Protein AF-A0A2A8BNN2-F1 (afdb_monomer_lite)

pLDDT: mean 70.33, std 9.77, range [46.06, 87.0]

Structure (mmCIF, N/CA/C/O backbone):
data_AF-A0A2A8BNN2-F1
#
_entry.id   AF-A0A2A8BNN2-F1
#
loop_
_atom_site.group_PDB
_atom_site.id
_atom_site.type_symbol
_atom_site.label_atom_id
_atom_site.label_alt_id
_atom_site.label_comp_id
_atom_site.label_asym_id
_atom_site.label_entity_id
_atom_site.label_seq_id
_atom_site.pdbx_PDB_ins_code
_atom_site.Cartn_x
_atom_site.Cartn_y
_atom_site.Cartn_z
_atom_site.occupancy
_atom_site.B_iso_or_equiv
_atom_site.auth_seq_id
_atom_site.auth_comp_id
_atom_site.auth_asym_id
_atom_site.auth_atom_id
_atom_site.pdbx_PDB_model_num
ATOM 1 N N . MET A 1 1 ? -7.886 -5.290 7.620 1.00 64.25 1 MET A N 1
ATOM 2 C CA . MET A 1 1 ? -7.791 -6.060 6.364 1.00 64.25 1 MET A CA 1
ATOM 3 C C . MET A 1 1 ? -6.965 -7.298 6.633 1.00 64.25 1 MET A C 1
ATOM 5 O O . MET A 1 1 ? -5.982 -7.238 7.355 1.00 64.25 1 MET A O 1
ATOM 9 N N . THR A 1 2 ? -7.358 -8.439 6.088 1.00 64.19 2 THR A N 1
ATOM 10 C CA . THR A 1 2 ? -6.576 -9.676 6.163 1.00 64.19 2 THR A CA 1
ATOM 11 C C . THR A 1 2 ? -5.659 -9.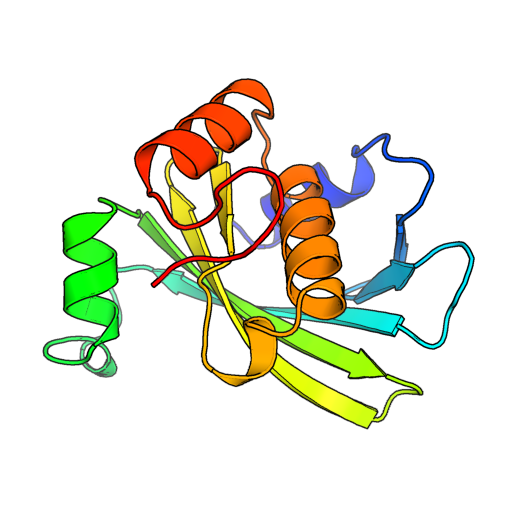804 4.951 1.00 64.19 2 THR A C 1
ATOM 13 O O . THR A 1 2 ? -5.948 -9.278 3.876 1.00 64.19 2 THR A O 1
ATOM 16 N N . GLU A 1 3 ? -4.579 -10.573 5.086 1.00 60.47 3 GLU A N 1
ATOM 17 C CA . GLU A 1 3 ? -3.705 -10.914 3.957 1.00 60.47 3 GLU A CA 1
ATOM 18 C C . GLU A 1 3 ? -4.500 -11.538 2.789 1.00 60.47 3 GLU A C 1
ATOM 20 O O . GLU A 1 3 ? -4.247 -11.250 1.621 1.00 60.47 3 GLU A O 1
ATOM 25 N N . GLY A 1 4 ? -5.519 -12.349 3.095 1.00 62.03 4 GLY A N 1
ATOM 26 C CA . GLY A 1 4 ? -6.405 -12.947 2.095 1.00 62.03 4 GLY A CA 1
ATOM 27 C C . GLY A 1 4 ? -7.283 -11.929 1.361 1.00 62.03 4 GLY A C 1
ATOM 28 O O . GLY A 1 4 ? -7.461 -12.042 0.148 1.00 62.03 4 GLY A O 1
ATOM 29 N N . GLU A 1 5 ? -7.808 -10.923 2.064 1.00 59.09 5 GLU A N 1
ATOM 30 C CA . GLU A 1 5 ? -8.575 -9.821 1.461 1.00 59.09 5 GLU A CA 1
ATOM 31 C C . GLU A 1 5 ? -7.691 -8.950 0.573 1.00 59.09 5 GLU A C 1
ATOM 33 O O . GLU A 1 5 ? -8.064 -8.676 -0.567 1.00 59.09 5 GLU A O 1
ATOM 38 N N . LEU A 1 6 ? -6.490 -8.616 1.048 1.00 60.75 6 LEU A N 1
ATOM 39 C CA . LEU A 1 6 ? -5.480 -7.891 0.287 1.00 60.75 6 LEU A CA 1
ATOM 40 C C . LEU A 1 6 ? -5.159 -8.627 -1.024 1.00 60.75 6 LEU A C 1
ATOM 42 O O . LEU A 1 6 ? -5.309 -8.072 -2.111 1.00 60.75 6 LEU A O 1
ATOM 46 N N . ARG A 1 7 ? -4.854 -9.929 -0.942 1.00 57.69 7 ARG A N 1
ATOM 47 C CA . ARG A 1 7 ? -4.616 -10.795 -2.112 1.00 57.69 7 ARG A CA 1
ATOM 48 C C . ARG A 1 7 ? -5.828 -10.899 -3.051 1.00 57.69 7 ARG A C 1
ATOM 50 O O . ARG A 1 7 ? -5.644 -11.120 -4.249 1.00 57.69 7 ARG A O 1
ATOM 57 N N . LYS A 1 8 ? -7.059 -10.760 -2.548 1.00 59.38 8 LYS A N 1
ATOM 58 C CA . LYS A 1 8 ? -8.292 -10.809 -3.354 1.00 59.38 8 LYS A CA 1
ATOM 59 C C . LYS A 1 8 ? -8.569 -9.491 -4.083 1.00 59.38 8 LYS A C 1
ATOM 61 O O . LYS A 1 8 ? -8.947 -9.543 -5.250 1.00 59.38 8 LYS A O 1
ATOM 66 N N . ILE A 1 9 ? -8.367 -8.345 -3.427 1.00 56.12 9 ILE A N 1
ATOM 67 C CA . ILE A 1 9 ? -8.474 -7.010 -4.047 1.00 56.12 9 ILE A CA 1
ATOM 68 C C . ILE A 1 9 ? -7.493 -6.917 -5.218 1.00 56.12 9 ILE A C 1
ATOM 70 O O . ILE A 1 9 ? -7.875 -6.609 -6.342 1.00 56.12 9 ILE A O 1
ATOM 74 N N . ILE A 1 10 ? -6.262 -7.349 -4.964 1.00 51.69 10 ILE A N 1
ATOM 75 C CA . ILE A 1 10 ? -5.178 -7.443 -5.934 1.00 51.69 10 ILE A CA 1
ATOM 76 C C . ILE A 1 10 ? -5.564 -8.258 -7.183 1.00 51.69 10 ILE A C 1
ATOM 78 O O . ILE A 1 10 ? -5.383 -7.787 -8.302 1.00 51.69 10 ILE A O 1
ATOM 82 N N . LYS A 1 11 ? -6.132 -9.464 -7.021 1.00 53.75 11 LYS A N 1
ATOM 83 C CA . LYS A 1 11 ? -6.541 -10.330 -8.149 1.00 53.75 11 LYS A CA 1
ATOM 84 C C . LYS A 1 11 ? -7.673 -9.756 -9.005 1.00 53.75 11 LYS A C 1
ATOM 86 O O . LYS A 1 11 ? -7.820 -10.173 -10.149 1.00 53.75 11 LYS A O 1
ATOM 91 N N . ASN A 1 12 ? -8.482 -8.866 -8.439 1.00 52.16 12 ASN A N 1
ATOM 92 C CA . ASN A 1 12 ? -9.659 -8.297 -9.090 1.00 52.16 12 ASN A CA 1
ATOM 93 C C . ASN A 1 12 ? -9.420 -6.882 -9.630 1.00 52.16 12 ASN A C 1
ATOM 95 O O . ASN A 1 12 ? -10.335 -6.305 -10.217 1.00 52.16 12 ASN A O 1
ATOM 99 N N . SER A 1 13 ? -8.230 -6.314 -9.421 1.00 51.72 13 SER A N 1
ATOM 100 C CA . SER A 1 13 ? -7.908 -4.994 -9.945 1.00 51.72 13 SER A CA 1
ATOM 101 C C . SER A 1 13 ? -7.753 -5.025 -11.463 1.00 51.72 13 SER A C 1
ATOM 103 O O . SER A 1 13 ? -7.100 -5.903 -12.026 1.00 51.72 13 SER A O 1
ATOM 105 N N . THR A 1 14 ? -8.378 -4.051 -12.118 1.00 46.06 14 THR A N 1
ATOM 106 C CA . THR A 1 14 ? -8.462 -3.909 -13.575 1.00 46.06 14 THR A CA 1
ATOM 107 C C . THR A 1 14 ? -7.475 -2.883 -14.136 1.00 46.06 14 THR A C 1
ATOM 109 O O . THR A 1 14 ? -7.639 -2.465 -15.279 1.00 46.06 14 THR A O 1
ATOM 112 N N . GLU A 1 15 ? -6.493 -2.406 -13.363 1.00 56.41 15 GLU A N 1
ATOM 113 C CA . GLU A 1 15 ? -5.505 -1.467 -13.907 1.00 56.41 15 GLU A CA 1
ATOM 114 C C . GLU A 1 15 ? -4.493 -2.187 -14.809 1.00 56.41 15 GLU A C 1
ATOM 116 O O . GLU A 1 15 ? -3.747 -3.064 -14.378 1.00 56.41 15 GLU A O 1
ATOM 121 N N . ASP A 1 16 ? -4.451 -1.776 -16.080 1.00 58.91 16 ASP A N 1
ATOM 122 C CA . ASP A 1 16 ? -3.733 -2.459 -17.162 1.00 58.91 16 ASP A CA 1
ATOM 123 C C . ASP A 1 16 ? -2.210 -2.553 -16.985 1.00 58.91 16 ASP A C 1
ATOM 125 O O . ASP A 1 16 ? -1.573 -3.306 -17.722 1.00 58.91 16 ASP A O 1
ATOM 129 N N . SER A 1 17 ? -1.623 -1.800 -16.050 1.00 65.62 17 SER A N 1
ATOM 130 C CA . SER A 1 17 ? -0.175 -1.577 -15.953 1.00 65.62 17 SER A CA 1
ATOM 131 C C . SER A 1 17 ? 0.543 -2.410 -14.887 1.00 65.62 17 SER A C 1
ATOM 133 O O . SER A 1 17 ? 1.770 -2.442 -14.904 1.00 65.62 17 SER A O 1
ATOM 135 N N . TRP A 1 18 ? -0.165 -3.107 -13.992 1.00 68.69 18 TRP A N 1
ATOM 136 C CA . TRP A 1 18 ? 0.448 -3.893 -12.910 1.00 68.69 18 TRP A CA 1
ATOM 137 C C . TRP A 1 18 ? -0.075 -5.334 -12.907 1.00 68.69 18 TRP A C 1
ATOM 139 O O . TRP A 1 18 ? -1.273 -5.581 -13.011 1.00 68.69 18 TRP A O 1
ATOM 149 N N . ILE A 1 19 ? 0.834 -6.303 -12.804 1.00 69.12 19 ILE A N 1
ATOM 150 C CA . ILE A 1 19 ? 0.540 -7.738 -12.770 1.00 69.12 19 ILE A CA 1
ATOM 151 C C . ILE A 1 19 ? 0.889 -8.288 -11.396 1.00 69.12 19 ILE A C 1
ATOM 153 O O . ILE A 1 19 ? 1.918 -7.972 -10.807 1.00 69.12 19 ILE A O 1
ATOM 157 N N . VAL A 1 20 ? 0.048 -9.187 -10.913 1.00 66.56 20 VAL A N 1
ATOM 158 C CA . VAL A 1 20 ? 0.215 -9.843 -9.623 1.00 66.56 20 VAL A CA 1
ATOM 159 C C . VAL A 1 20 ? 0.884 -11.191 -9.829 1.00 66.56 20 VAL A C 1
ATOM 161 O O . VAL A 1 20 ? 0.366 -12.043 -10.552 1.00 66.56 20 VAL A O 1
ATOM 164 N N . GLN A 1 21 ? 2.008 -11.409 -9.156 1.00 69.69 21 GLN A N 1
ATOM 165 C CA . GLN A 1 21 ? 2.756 -12.660 -9.177 1.00 69.69 21 GLN A CA 1
ATOM 166 C C . GLN A 1 21 ? 3.007 -13.129 -7.740 1.00 69.69 21 GLN A C 1
ATOM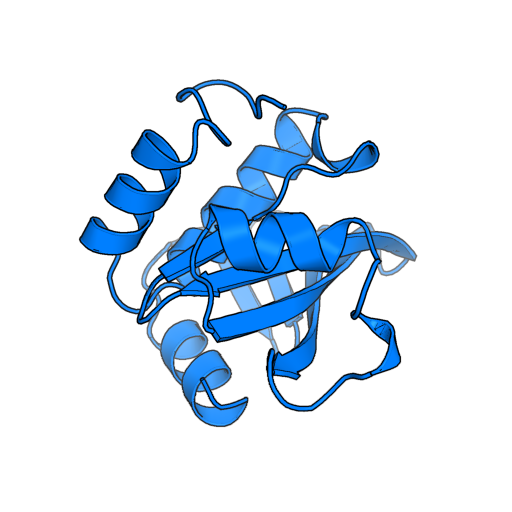 168 O O . GLN A 1 21 ? 3.906 -12.639 -7.067 1.00 69.69 21 GLN A O 1
ATOM 173 N N . ASN A 1 22 ? 2.221 -14.103 -7.270 1.00 68.25 22 ASN A N 1
ATOM 174 C CA . ASN A 1 22 ? 2.283 -14.646 -5.904 1.00 68.25 22 ASN A CA 1
ATOM 175 C C . ASN A 1 22 ? 2.072 -13.576 -4.809 1.00 68.25 22 ASN A C 1
ATOM 177 O O . ASN A 1 22 ? 0.937 -13.195 -4.523 1.00 68.25 22 ASN A O 1
ATOM 181 N N . ASP A 1 23 ? 3.151 -13.143 -4.163 1.00 66.31 23 ASP A N 1
ATOM 182 C CA . ASP A 1 23 ? 3.261 -12.112 -3.125 1.00 66.31 23 ASP A CA 1
ATOM 183 C C . ASP A 1 23 ? 3.822 -10.777 -3.650 1.00 66.31 23 ASP A C 1
ATOM 185 O O . ASP A 1 23 ? 3.979 -9.831 -2.876 1.00 66.31 23 ASP A O 1
ATOM 189 N N . ARG A 1 24 ? 4.084 -10.690 -4.961 1.00 71.38 24 ARG A N 1
ATOM 190 C CA . ARG A 1 24 ? 4.658 -9.522 -5.634 1.00 71.38 24 ARG A CA 1
ATOM 191 C C . ARG A 1 24 ? 3.652 -8.862 -6.574 1.00 71.38 24 ARG A C 1
ATOM 193 O O . ARG A 1 24 ? 2.879 -9.531 -7.261 1.00 71.38 24 ARG A O 1
ATOM 200 N N . ILE A 1 25 ? 3.707 -7.540 -6.645 1.00 76.19 25 ILE A N 1
ATOM 201 C CA . ILE A 1 25 ? 3.032 -6.705 -7.643 1.00 76.19 25 ILE A CA 1
ATOM 202 C C . ILE A 1 25 ? 4.127 -6.173 -8.569 1.00 76.19 25 ILE A C 1
ATOM 204 O O . ILE A 1 25 ? 5.089 -5.585 -8.092 1.00 76.19 25 ILE A O 1
ATOM 208 N N . VAL A 1 26 ? 4.031 -6.420 -9.871 1.00 74.44 26 VAL A N 1
ATOM 209 C CA . VAL A 1 26 ? 5.098 -6.175 -10.856 1.00 74.44 26 VAL A CA 1
ATOM 210 C C . VAL A 1 26 ? 4.577 -5.266 -11.960 1.00 74.44 26 VAL A C 1
ATOM 212 O O . VAL A 1 26 ? 3.436 -5.429 -12.395 1.00 74.44 26 VAL A O 1
ATOM 215 N N . TYR A 1 27 ? 5.383 -4.320 -12.438 1.00 71.56 27 TYR A N 1
ATOM 216 C CA . TYR A 1 27 ? 4.960 -3.455 -13.538 1.00 71.56 27 TYR A CA 1
ATOM 217 C C . TYR A 1 27 ? 4.930 -4.246 -14.853 1.00 71.56 27 TYR A C 1
ATOM 219 O O . TYR A 1 27 ? 5.904 -4.891 -15.240 1.00 71.56 27 TYR A O 1
ATOM 227 N N . LYS A 1 28 ? 3.803 -4.212 -15.571 1.00 69.56 28 LYS A N 1
ATOM 228 C CA . LYS A 1 28 ? 3.563 -5.024 -16.778 1.00 69.56 28 LYS A CA 1
ATOM 229 C C . LYS A 1 28 ? 4.563 -4.745 -17.897 1.00 69.56 28 LYS A C 1
ATOM 231 O O . LYS A 1 28 ? 4.903 -5.660 -18.643 1.00 69.56 28 LYS A O 1
ATOM 236 N N . ASN A 1 29 ? 5.013 -3.497 -18.012 1.00 67.62 29 ASN A N 1
ATOM 237 C CA . ASN A 1 29 ? 5.937 -3.068 -19.062 1.00 67.62 29 ASN A CA 1
ATOM 238 C C . ASN A 1 29 ? 7.403 -3.052 -18.600 1.00 67.62 29 ASN A C 1
ATOM 240 O O . ASN A 1 29 ? 8.283 -2.816 -19.422 1.00 67.62 29 ASN A O 1
ATOM 244 N N . ASP A 1 30 ? 7.668 -3.298 -17.314 1.00 68.00 30 ASP A N 1
ATOM 245 C CA . ASP A 1 30 ? 9.014 -3.334 -16.743 1.00 68.00 30 ASP A CA 1
ATOM 246 C C . ASP A 1 30 ? 9.058 -4.286 -15.539 1.00 68.00 30 ASP A C 1
ATOM 248 O O . ASP A 1 30 ? 8.777 -3.918 -14.399 1.00 68.00 30 ASP A O 1
ATOM 252 N N . LEU A 1 31 ? 9.448 -5.536 -15.798 1.00 65.00 31 LEU A N 1
ATOM 253 C CA . LEU A 1 31 ? 9.564 -6.563 -14.760 1.00 65.00 31 LEU A CA 1
ATOM 254 C C . LEU A 1 31 ? 10.703 -6.293 -13.767 1.00 65.00 31 LEU A C 1
ATOM 256 O O . LEU A 1 31 ? 10.840 -7.031 -12.792 1.00 65.00 31 LEU A O 1
ATOM 260 N N . SER A 1 32 ? 11.527 -5.264 -14.000 1.00 68.75 32 SER A N 1
ATOM 261 C CA . SER A 1 32 ? 12.563 -4.881 -13.050 1.00 68.75 32 SER A CA 1
ATOM 262 C C . SER A 1 32 ? 11.981 -4.226 -11.800 1.00 68.75 32 SER A C 1
ATOM 264 O O . SER A 1 32 ? 12.611 -4.327 -10.750 1.00 68.75 32 SER A O 1
ATOM 266 N N . VAL A 1 33 ? 10.792 -3.613 -11.873 1.00 69.56 33 VAL A N 1
ATOM 267 C CA . VAL A 1 33 ? 10.141 -2.962 -10.730 1.00 69.56 33 VAL A CA 1
ATOM 268 C C . VAL A 1 33 ? 9.065 -3.869 -10.152 1.00 69.56 33 VAL A C 1
ATOM 270 O O . VAL A 1 33 ? 8.111 -4.263 -10.828 1.00 69.56 33 VAL A O 1
ATOM 273 N N . SER A 1 34 ? 9.192 -4.168 -8.862 1.00 74.69 34 SER A N 1
ATOM 274 C CA . SER A 1 34 ? 8.184 -4.936 -8.138 1.00 74.69 34 SER A CA 1
ATOM 275 C C . SER A 1 34 ? 8.022 -4.460 -6.703 1.00 74.69 34 SER A C 1
ATOM 277 O O . SER A 1 34 ? 8.964 -3.941 -6.109 1.00 74.69 34 SER A O 1
ATOM 279 N N . VAL A 1 35 ? 6.851 -4.709 -6.137 1.00 76.19 35 VAL A N 1
ATOM 280 C CA . VAL A 1 35 ? 6.533 -4.461 -4.736 1.00 76.19 35 VAL A CA 1
ATOM 281 C C . VAL A 1 35 ? 6.156 -5.772 -4.081 1.00 76.19 35 VAL A C 1
ATOM 283 O O . VAL A 1 35 ? 5.248 -6.458 -4.548 1.00 76.19 35 VAL A O 1
ATOM 286 N N . THR A 1 36 ? 6.842 -6.107 -2.998 1.00 78.38 36 THR A N 1
ATOM 287 C CA . THR A 1 36 ? 6.477 -7.224 -2.129 1.00 78.38 36 THR A CA 1
ATOM 288 C C . THR A 1 36 ? 5.718 -6.672 -0.933 1.00 78.38 36 THR A C 1
ATOM 290 O O . THR A 1 36 ? 6.168 -5.732 -0.276 1.00 78.38 36 THR A O 1
ATOM 293 N N . LEU A 1 37 ? 4.560 -7.253 -0.639 1.00 75.88 37 LEU A N 1
ATOM 294 C CA . LEU A 1 37 ? 3.811 -6.908 0.565 1.00 75.88 37 LEU A CA 1
ATOM 295 C C . LEU A 1 37 ? 4.506 -7.528 1.778 1.00 75.88 37 LEU A C 1
ATOM 297 O O . LEU A 1 37 ? 4.761 -8.730 1.805 1.00 75.88 37 LEU A O 1
ATOM 301 N N . GLY A 1 38 ? 4.830 -6.693 2.758 1.00 73.88 38 GLY A N 1
ATOM 302 C CA . GLY A 1 38 ? 5.441 -7.098 4.013 1.00 73.88 38 GLY A CA 1
ATOM 303 C C . GLY A 1 38 ? 4.388 -7.498 5.043 1.00 73.88 38 GLY A C 1
ATOM 304 O O . GLY A 1 38 ? 3.599 -8.418 4.844 1.00 73.88 38 GLY A O 1
ATOM 305 N N . SER A 1 39 ? 4.403 -6.821 6.187 1.00 75.62 39 SER A N 1
ATOM 306 C CA . SER A 1 39 ? 3.558 -7.130 7.340 1.00 75.62 39 SER A CA 1
ATOM 307 C C . SER A 1 39 ? 2.366 -6.185 7.445 1.00 75.62 39 SER A C 1
ATOM 309 O O . SER A 1 39 ? 2.466 -4.995 7.149 1.00 75.62 39 SER A O 1
ATOM 311 N N . LEU A 1 40 ? 1.247 -6.721 7.934 1.00 76.75 40 LEU A N 1
ATOM 312 C CA . LEU A 1 4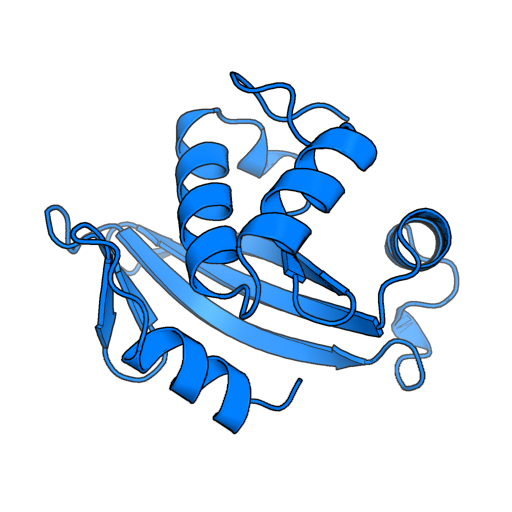0 ? 0.092 -5.944 8.375 1.00 76.75 40 LEU A CA 1
ATOM 313 C C . LEU A 1 40 ? 0.197 -5.743 9.885 1.00 76.75 40 LEU A C 1
ATOM 315 O O . LEU A 1 40 ? 0.117 -6.706 10.650 1.00 76.75 40 LEU A O 1
ATOM 319 N N . ILE A 1 41 ? 0.395 -4.499 10.309 1.00 75.94 41 ILE A N 1
ATOM 320 C CA . ILE A 1 41 ? 0.609 -4.138 11.709 1.00 75.94 41 ILE A CA 1
ATOM 321 C C . ILE A 1 41 ? -0.642 -3.408 12.209 1.00 75.94 41 ILE A C 1
ATOM 323 O O . ILE A 1 41 ? -0.863 -2.244 11.862 1.00 75.94 41 ILE A O 1
ATOM 327 N N . PRO A 1 42 ? -1.505 -4.068 13.002 1.00 72.38 42 PRO A N 1
ATOM 328 C CA . PRO A 1 42 ? -2.695 -3.429 13.534 1.00 72.38 42 PRO A CA 1
ATOM 329 C C . PRO A 1 42 ? -2.333 -2.467 14.664 1.00 72.38 42 PRO A C 1
ATOM 331 O O . PRO A 1 42 ? -1.561 -2.802 15.566 1.00 72.38 42 PRO A O 1
ATOM 334 N N . ARG A 1 43 ? -2.990 -1.303 14.669 1.00 66.75 43 ARG A N 1
ATOM 335 C CA . ARG A 1 43 ? -2.793 -0.228 15.653 1.00 66.75 43 ARG A CA 1
ATOM 336 C C . ARG A 1 43 ? -2.816 -0.707 17.111 1.00 66.75 43 ARG A C 1
ATOM 338 O O . ARG A 1 43 ? -2.082 -0.199 17.949 1.00 66.75 43 ARG A O 1
ATOM 345 N N . GLN A 1 44 ? -3.680 -1.672 17.430 1.00 54.94 44 GLN A N 1
ATOM 346 C CA . GLN A 1 44 ? -3.929 -2.107 18.809 1.00 54.94 44 GLN A CA 1
ATOM 347 C C . GLN A 1 44 ? -2.954 -3.167 19.349 1.00 54.94 44 GLN A C 1
ATOM 349 O O . GLN A 1 44 ? -3.116 -3.572 20.498 1.00 54.94 44 GLN A O 1
ATOM 354 N N . LYS A 1 45 ? -1.967 -3.642 18.573 1.00 53.62 45 LYS A N 1
ATOM 355 C CA . LYS A 1 45 ? -1.098 -4.751 19.019 1.00 53.62 45 LYS A CA 1
ATOM 356 C C . LYS A 1 45 ? 0.379 -4.425 19.185 1.00 53.62 45 LYS A C 1
ATOM 358 O O . LYS A 1 45 ? 1.087 -5.287 19.693 1.00 53.62 45 LYS A O 1
ATOM 363 N N . ASP A 1 46 ? 0.841 -3.237 18.809 1.00 53.12 46 ASP A N 1
ATOM 364 C CA . ASP A 1 46 ? 2.276 -2.965 18.816 1.00 53.12 46 ASP A CA 1
ATOM 365 C C . ASP A 1 46 ? 2.665 -1.890 19.841 1.00 53.12 46 ASP A C 1
ATOM 367 O O . ASP A 1 46 ? 2.568 -0.687 19.595 1.00 53.12 46 ASP A O 1
ATOM 371 N N . GLU A 1 47 ? 3.111 -2.326 21.024 1.00 59.31 47 GLU A N 1
ATOM 372 C CA . GLU A 1 47 ? 3.725 -1.425 22.008 1.00 59.31 47 GLU A CA 1
ATOM 373 C C . GLU A 1 47 ? 4.974 -0.729 21.451 1.00 59.31 47 GLU A C 1
ATOM 375 O O . GLU A 1 47 ? 5.307 0.354 21.928 1.00 59.31 47 GLU A O 1
ATOM 380 N N . HIS A 1 48 ? 5.619 -1.282 20.413 1.00 57.41 48 HIS A N 1
ATOM 381 C CA . HIS A 1 48 ? 6.787 -0.672 19.777 1.00 57.41 48 HIS A CA 1
ATOM 382 C C . HIS A 1 48 ? 6.447 0.565 18.942 1.00 57.41 48 HIS A C 1
ATOM 384 O O . HIS A 1 48 ? 7.340 1.358 18.643 1.00 57.41 48 HIS A O 1
ATOM 390 N N . LEU A 1 49 ? 5.173 0.761 18.585 1.00 59.72 49 LEU A N 1
ATOM 391 C CA . LEU A 1 49 ? 4.737 1.948 17.854 1.00 59.72 49 LEU A CA 1
ATOM 392 C C . LEU A 1 49 ? 4.348 3.104 18.779 1.00 59.72 49 LEU A C 1
ATOM 394 O O . LEU A 1 49 ? 4.390 4.247 18.324 1.00 59.72 49 LEU A O 1
ATOM 398 N N . LYS A 1 50 ? 4.033 2.851 20.059 1.00 61.16 50 LYS A N 1
ATOM 399 C CA . LYS A 1 50 ? 3.661 3.901 21.025 1.00 61.16 50 LYS A CA 1
ATOM 400 C C . LYS A 1 50 ? 4.794 4.916 21.192 1.00 61.16 50 LYS A C 1
ATOM 402 O O . LYS A 1 50 ? 5.918 4.552 21.528 1.00 61.16 50 LYS A O 1
ATOM 407 N N . GLY A 1 51 ? 4.489 6.196 20.982 1.00 60.25 51 GLY A N 1
ATOM 408 C CA . GLY A 1 51 ? 5.474 7.281 21.077 1.00 60.25 51 GLY A CA 1
ATOM 409 C C . GLY A 1 51 ? 6.470 7.364 19.911 1.00 60.25 51 GLY A C 1
ATOM 410 O O . GLY A 1 51 ? 7.379 8.194 19.951 1.00 60.25 51 GLY A O 1
ATOM 411 N N . SER A 1 52 ? 6.313 6.541 18.870 1.00 70.19 52 SER A N 1
ATOM 412 C CA . SER A 1 52 ? 7.044 6.704 17.608 1.00 70.19 52 SER A CA 1
ATOM 413 C C . SER A 1 52 ? 6.388 7.774 16.724 1.00 70.19 52 SER A C 1
ATOM 415 O O . SER A 1 52 ? 5.238 8.159 16.938 1.00 70.19 52 SER A O 1
ATOM 417 N N . GLN A 1 53 ? 7.087 8.223 15.675 1.00 66.31 53 GLN A N 1
ATOM 418 C CA . GLN A 1 53 ? 6.507 9.115 14.659 1.00 66.31 53 GLN A CA 1
ATOM 419 C C . GLN A 1 53 ? 5.236 8.519 14.026 1.00 66.31 53 GLN A C 1
ATOM 421 O O . GLN A 1 53 ? 4.309 9.259 13.705 1.00 66.31 53 GLN A O 1
ATOM 426 N N . TRP A 1 54 ? 5.161 7.189 13.922 1.00 69.94 54 TRP A N 1
ATOM 427 C CA . TRP A 1 54 ? 3.997 6.498 13.381 1.00 69.94 54 TRP A CA 1
ATOM 428 C C . TRP A 1 54 ? 2.771 6.626 14.277 1.00 69.94 54 TRP A C 1
ATOM 430 O O . TRP A 1 54 ? 1.680 6.721 13.737 1.00 69.94 54 TRP A O 1
ATOM 440 N N . ASP A 1 55 ? 2.912 6.708 15.604 1.00 68.94 55 ASP A N 1
ATOM 441 C CA . ASP A 1 55 ? 1.778 6.894 16.528 1.00 68.94 55 ASP A CA 1
ATOM 442 C C . ASP A 1 55 ? 1.016 8.194 16.223 1.00 68.94 55 ASP A C 1
ATOM 444 O O . ASP A 1 55 ? -0.212 8.218 16.144 1.00 68.94 55 ASP A O 1
ATOM 448 N N . ASN A 1 56 ? 1.755 9.276 15.954 1.00 72.19 56 ASN A N 1
ATOM 449 C CA . ASN A 1 56 ? 1.173 10.550 15.532 1.00 72.19 56 ASN A CA 1
ATOM 450 C C . ASN A 1 56 ? 0.473 10.418 14.178 1.00 72.19 56 ASN A C 1
ATOM 452 O O . ASN A 1 56 ? -0.662 10.860 14.048 1.00 72.19 56 ASN A O 1
ATOM 456 N N . THR A 1 57 ? 1.102 9.752 13.209 1.00 72.50 57 THR A N 1
ATOM 457 C CA . THR A 1 57 ? 0.502 9.474 11.897 1.00 72.50 57 THR A CA 1
ATOM 458 C C . THR A 1 57 ? -0.771 8.621 12.025 1.00 72.50 57 THR A C 1
ATOM 460 O O . THR A 1 57 ? -1.786 8.926 11.406 1.00 72.50 57 THR A O 1
ATOM 463 N N . PHE A 1 58 ? -0.783 7.600 12.887 1.00 75.06 58 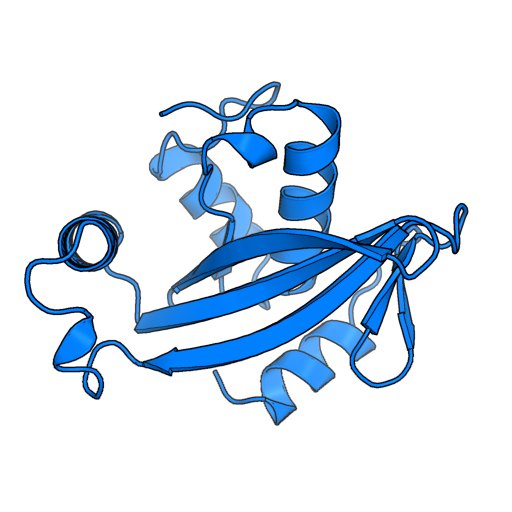PHE A N 1
ATOM 464 C CA . PHE A 1 58 ? -1.975 6.801 13.180 1.00 75.06 58 PHE A CA 1
ATOM 465 C C . PHE A 1 58 ? -3.109 7.655 13.752 1.00 75.06 58 PHE A C 1
ATOM 467 O O . PHE A 1 58 ? -4.276 7.447 13.413 1.00 75.06 58 PHE A O 1
ATOM 474 N N . ASN A 1 59 ? -2.782 8.589 14.647 1.00 72.50 59 ASN A N 1
ATOM 475 C CA . ASN A 1 59 ? -3.744 9.505 15.256 1.00 72.50 59 ASN A CA 1
ATOM 476 C C . ASN A 1 59 ? -4.285 10.526 14.254 1.00 72.50 59 ASN A C 1
ATOM 478 O O . ASN A 1 59 ? -5.495 10.701 14.174 1.00 72.50 59 ASN A O 1
ATOM 482 N N . GLU A 1 60 ? -3.406 11.160 13.484 1.00 75.56 60 GLU A N 1
ATOM 483 C CA . GLU A 1 60 ? -3.757 12.190 12.506 1.00 75.56 60 GLU A CA 1
ATOM 484 C C . GLU A 1 60 ? -4.668 11.647 11.403 1.00 75.56 60 GLU A C 1
ATOM 486 O O . GLU A 1 60 ? -5.654 12.286 11.039 1.00 75.56 60 GLU A O 1
ATOM 491 N N . TYR A 1 61 ? -4.374 10.445 10.905 1.00 74.25 61 TYR A N 1
ATOM 492 C CA . TYR A 1 61 ? -5.120 9.853 9.797 1.00 74.25 61 TYR A CA 1
ATOM 493 C C . TYR A 1 61 ? -6.260 8.933 10.232 1.00 74.25 61 TYR A C 1
ATOM 495 O O . TYR A 1 61 ? -6.992 8.453 9.366 1.00 74.25 61 TYR A O 1
ATOM 503 N N . GLU A 1 62 ? -6.444 8.697 11.535 1.00 77.31 62 GLU A N 1
ATOM 504 C CA . GLU A 1 62 ? -7.449 7.771 12.082 1.00 77.31 62 GLU A CA 1
ATOM 505 C C . GLU A 1 62 ? -7.410 6.391 11.399 1.00 77.31 62 GLU A C 1
ATOM 507 O O . GLU A 1 62 ? -8.441 5.821 11.041 1.00 77.31 62 GLU A O 1
ATOM 512 N N . CYS A 1 63 ? -6.211 5.864 11.138 1.00 78.12 63 CYS A N 1
ATOM 513 C CA . CYS A 1 63 ? -6.065 4.613 10.398 1.00 78.12 63 CYS A CA 1
ATOM 514 C C . CYS A 1 63 ? -6.104 3.377 11.310 1.00 78.12 63 CYS A C 1
ATOM 516 O O . CYS A 1 63 ? -5.784 3.419 12.506 1.00 78.12 63 CYS A O 1
ATOM 518 N N . ASN A 1 64 ? -6.517 2.260 10.711 1.00 75.88 64 ASN A N 1
ATOM 519 C CA . ASN A 1 64 ? -6.771 0.999 11.401 1.00 75.88 64 ASN A CA 1
ATOM 520 C C . ASN A 1 64 ? -5.491 0.152 11.502 1.00 75.88 64 ASN A C 1
ATOM 522 O O . ASN A 1 64 ? -5.240 -0.495 12.524 1.00 75.88 64 ASN A O 1
ATOM 526 N N . GLU A 1 65 ? -4.682 0.147 10.439 1.00 79.81 65 GLU A N 1
ATOM 527 C CA . GLU A 1 65 ? -3.504 -0.715 10.291 1.00 79.81 65 GLU A CA 1
ATOM 528 C C . GLU A 1 65 ? -2.410 -0.013 9.466 1.00 79.81 65 GLU A C 1
ATOM 530 O O . GLU A 1 65 ? -2.702 0.859 8.645 1.00 79.81 65 GLU A O 1
ATOM 535 N N . LEU A 1 66 ? -1.155 -0.418 9.670 1.00 80.94 66 LEU A N 1
ATOM 536 C CA . LEU A 1 66 ? -0.020 -0.102 8.801 1.00 80.94 66 LEU A CA 1
ATOM 537 C C . LEU A 1 66 ? 0.283 -1.315 7.922 1.00 80.94 66 LEU A C 1
ATOM 539 O O . LEU A 1 66 ? 0.303 -2.450 8.396 1.00 80.94 66 LEU A O 1
ATOM 543 N N . ILE A 1 67 ? 0.552 -1.066 6.653 1.00 81.31 67 ILE A N 1
ATOM 544 C CA . ILE A 1 67 ? 1.020 -2.046 5.683 1.00 81.31 67 ILE A CA 1
ATOM 545 C C . ILE A 1 67 ? 2.478 -1.711 5.413 1.00 81.31 67 ILE A C 1
ATOM 547 O O . ILE A 1 67 ? 2.774 -0.634 4.898 1.00 81.31 67 ILE A O 1
ATOM 551 N N . THR A 1 68 ? 3.395 -2.613 5.743 1.00 79.31 68 THR A N 1
ATOM 552 C CA . THR A 1 68 ? 4.781 -2.460 5.295 1.00 79.31 68 THR A CA 1
ATOM 553 C C . THR A 1 68 ? 4.916 -3.058 3.902 1.00 79.31 68 THR A C 1
ATOM 555 O O . THR A 1 68 ? 4.332 -4.102 3.602 1.00 79.31 68 THR A O 1
ATOM 558 N N . VAL A 1 69 ? 5.651 -2.388 3.023 1.00 78.75 69 VAL A N 1
ATOM 559 C CA . VAL A 1 69 ? 5.899 -2.840 1.652 1.00 78.75 69 VAL A CA 1
ATOM 560 C C . VAL A 1 69 ? 7.377 -2.702 1.323 1.00 78.75 69 VAL A C 1
ATOM 562 O O . VAL A 1 69 ? 8.069 -1.828 1.839 1.00 78.75 69 VAL A O 1
ATOM 565 N N . GLU A 1 70 ? 7.873 -3.571 0.455 1.00 79.38 70 GLU A N 1
ATOM 566 C CA . GLU A 1 70 ? 9.260 -3.558 0.010 1.00 79.38 70 GLU A CA 1
ATOM 567 C C . GLU A 1 70 ? 9.309 -3.351 -1.502 1.00 79.38 70 GLU A C 1
ATOM 569 O O . GLU A 1 70 ? 8.905 -4.221 -2.277 1.00 79.38 70 GLU A O 1
ATOM 574 N N . PHE A 1 71 ? 9.820 -2.194 -1.920 1.00 75.81 71 PHE A N 1
ATOM 575 C CA . PHE A 1 71 ? 10.090 -1.913 -3.323 1.00 75.81 71 PHE A CA 1
ATOM 576 C C . PHE A 1 71 ? 11.395 -2.570 -3.736 1.00 75.81 71 PHE A C 1
ATOM 578 O O . PHE A 1 71 ? 12.421 -2.431 -3.066 1.00 75.81 71 PHE A O 1
ATOM 585 N N . ARG A 1 72 ? 11.368 -3.252 -4.878 1.00 75.62 72 ARG A N 1
ATOM 586 C CA . ARG A 1 72 ? 12.536 -3.874 -5.490 1.00 75.62 72 ARG A CA 1
ATOM 587 C C . ARG A 1 72 ? 12.736 -3.372 -6.908 1.00 75.62 72 ARG A C 1
ATOM 589 O O . ARG A 1 72 ? 11.772 -3.295 -7.670 1.00 75.62 72 ARG A O 1
ATOM 596 N N . TRP A 1 73 ? 13.994 -3.109 -7.250 1.00 73.25 73 TRP A N 1
ATOM 597 C CA . TRP A 1 73 ? 14.442 -2.822 -8.609 1.00 73.25 73 TRP A CA 1
ATOM 598 C C . TRP A 1 73 ? 15.512 -3.840 -9.019 1.00 73.25 73 TRP A C 1
ATOM 600 O O . TRP A 1 73 ? 16.501 -4.008 -8.312 1.00 73.25 73 TRP A O 1
ATOM 610 N N . ASN A 1 74 ? 15.319 -4.544 -10.137 1.00 72.94 74 ASN A N 1
ATOM 611 C CA . ASN A 1 74 ? 16.186 -5.640 -10.588 1.00 72.94 74 ASN A CA 1
ATOM 612 C C . ASN A 1 74 ? 16.409 -6.692 -9.483 1.00 72.94 74 ASN A C 1
ATOM 614 O O . ASN A 1 74 ? 17.535 -7.124 -9.246 1.00 72.94 74 ASN A O 1
ATOM 618 N N . ASP A 1 75 ? 15.341 -7.038 -8.755 1.00 70.12 75 ASP A N 1
ATOM 619 C CA . ASP A 1 75 ? 15.347 -7.921 -7.574 1.00 70.12 75 ASP A CA 1
ATOM 620 C C . ASP A 1 75 ? 16.198 -7.457 -6.378 1.00 70.12 75 ASP A C 1
ATOM 622 O O . ASP A 1 75 ? 16.193 -8.114 -5.333 1.00 70.12 75 ASP A O 1
ATOM 626 N N . GLN A 1 76 ? 16.859 -6.305 -6.469 1.00 72.38 76 GLN A N 1
ATOM 627 C CA . GLN A 1 76 ? 17.512 -5.673 -5.331 1.00 72.38 76 GLN A CA 1
ATOM 628 C C . GLN A 1 76 ? 16.470 -4.929 -4.507 1.00 72.38 76 GLN A C 1
ATOM 630 O O . GLN A 1 76 ? 15.616 -4.236 -5.063 1.00 72.38 76 GLN A O 1
ATOM 635 N N . VAL A 1 77 ? 16.545 -5.064 -3.181 1.00 67.50 77 VAL A N 1
ATOM 636 C CA . VAL A 1 77 ? 15.730 -4.260 -2.267 1.00 67.50 77 VAL A CA 1
ATOM 637 C C . VAL A 1 77 ? 16.097 -2.800 -2.489 1.00 67.50 77 VAL A C 1
ATOM 639 O O . VAL A 1 77 ? 17.202 -2.373 -2.166 1.00 67.50 77 VAL A O 1
ATOM 642 N N . GLY A 1 78 ? 15.173 -2.066 -3.099 1.00 64.00 78 GLY A N 1
ATOM 643 C CA . GLY A 1 78 ? 15.317 -0.648 -3.369 1.00 64.00 78 GLY A CA 1
ATOM 644 C C . GLY A 1 78 ? 15.022 0.147 -2.108 1.00 64.00 78 GLY A C 1
ATOM 645 O O . GLY A 1 78 ? 15.859 0.940 -1.682 1.00 64.00 78 GLY A O 1
ATOM 646 N N . TYR A 1 79 ? 13.850 -0.081 -1.495 1.00 68.12 79 TYR A N 1
ATOM 647 C CA . TYR A 1 79 ? 13.419 0.712 -0.345 1.00 68.12 79 TYR A CA 1
ATOM 648 C C . TYR A 1 79 ? 12.210 0.121 0.424 1.00 68.12 79 TYR A C 1
ATOM 650 O O . TYR A 1 79 ? 11.241 -0.308 -0.210 1.00 68.12 79 TYR A O 1
ATOM 658 N N . PRO A 1 80 ? 12.221 0.112 1.774 1.00 73.62 80 PRO A N 1
ATOM 659 C CA . PRO A 1 80 ? 11.042 -0.204 2.582 1.00 73.62 80 PRO A CA 1
ATOM 660 C C . PRO A 1 80 ? 10.099 1.006 2.692 1.00 73.62 80 PRO A C 1
ATOM 662 O O . PRO A 1 80 ? 10.509 2.070 3.149 1.00 73.62 80 PRO A O 1
ATOM 665 N N . SER A 1 81 ? 8.824 0.832 2.349 1.00 76.19 81 SER A N 1
ATOM 666 C CA . SER A 1 81 ? 7.776 1.851 2.486 1.00 76.19 81 SER A CA 1
ATOM 667 C C . SER A 1 81 ? 6.669 1.385 3.438 1.00 76.19 81 SER A C 1
ATOM 669 O O . SER A 1 81 ? 6.538 0.201 3.754 1.00 76.19 81 SER A O 1
ATOM 671 N N . ASN A 1 82 ? 5.900 2.341 3.952 1.00 79.50 82 ASN A N 1
ATOM 672 C CA . ASN A 1 82 ? 4.833 2.115 4.916 1.00 79.50 82 ASN A CA 1
ATOM 673 C C . ASN A 1 82 ? 3.568 2.829 4.449 1.00 79.50 82 ASN A C 1
ATOM 675 O O . ASN A 1 82 ? 3.582 4.036 4.208 1.00 79.50 82 ASN A O 1
ATOM 679 N N . TRP A 1 83 ? 2.472 2.091 4.338 1.00 84.69 83 TRP A N 1
ATOM 680 C CA . TRP A 1 83 ? 1.183 2.593 3.874 1.00 84.69 83 TRP A CA 1
ATOM 681 C C . TRP A 1 83 ? 0.138 2.455 4.972 1.00 84.69 83 TRP A C 1
ATOM 683 O O . TRP A 1 83 ? 0.147 1.493 5.735 1.00 84.69 83 TRP A O 1
ATOM 693 N N . LEU A 1 84 ? -0.783 3.405 5.062 1.00 85.38 84 LEU A N 1
ATOM 694 C CA . LEU A 1 84 ? -1.877 3.359 6.025 1.00 85.38 84 LEU A CA 1
ATOM 695 C C . LEU A 1 84 ? -3.069 2.643 5.408 1.00 85.38 84 LEU A C 1
ATOM 697 O O . LEU A 1 84 ? -3.457 2.938 4.282 1.00 85.38 84 LEU A O 1
ATOM 701 N N . TYR A 1 85 ? -3.695 1.756 6.168 1.00 84.94 85 TYR A N 1
ATOM 702 C CA . TYR A 1 85 ? -4.986 1.186 5.821 1.00 84.94 85 TYR A CA 1
ATOM 703 C C . TYR A 1 85 ? -6.080 1.827 6.672 1.00 84.94 85 TYR A C 1
ATOM 705 O O . TYR A 1 85 ? -6.089 1.701 7.904 1.00 84.94 85 TYR A O 1
ATOM 713 N N . LYS A 1 86 ? -7.020 2.506 6.013 1.00 84.38 86 LYS A N 1
ATOM 714 C CA . LYS A 1 86 ? -8.159 3.171 6.646 1.00 84.38 86 LYS A CA 1
ATOM 715 C C . LYS A 1 86 ? -9.445 2.731 5.968 1.00 84.38 86 LYS A C 1
ATOM 717 O O . LYS A 1 86 ? -9.683 3.051 4.807 1.00 84.38 86 LYS A O 1
ATOM 722 N N . ASP A 1 87 ? -10.264 2.003 6.718 1.00 82.19 87 ASP A N 1
ATOM 723 C CA . ASP A 1 87 ? -11.532 1.402 6.292 1.00 82.19 87 ASP A CA 1
ATOM 724 C C . ASP A 1 87 ? -11.407 0.497 5.058 1.00 82.19 87 ASP A C 1
ATOM 726 O O . ASP A 1 87 ? -11.324 -0.723 5.195 1.00 82.19 87 ASP A O 1
ATOM 730 N N . THR A 1 88 ? -11.387 1.100 3.870 1.00 81.31 88 THR A N 1
ATOM 731 C CA . THR A 1 88 ? -11.328 0.473 2.541 1.00 81.31 88 THR A CA 1
ATOM 732 C C . THR A 1 88 ? -10.260 1.087 1.629 1.00 81.31 88 THR A C 1
ATOM 734 O O . THR A 1 88 ? -10.088 0.619 0.499 1.00 81.31 88 THR A O 1
ATOM 737 N N . ALA A 1 89 ? -9.543 2.108 2.106 1.00 84.19 89 ALA A N 1
ATOM 738 C CA . ALA A 1 89 ? -8.519 2.845 1.378 1.00 84.19 89 ALA A CA 1
ATOM 739 C C . ALA A 1 89 ? -7.113 2.541 1.917 1.00 84.19 89 ALA A C 1
ATOM 741 O O . ALA A 1 89 ? -6.894 2.457 3.128 1.00 84.19 89 ALA A O 1
ATOM 742 N N . VAL A 1 90 ? -6.157 2.417 0.998 1.00 85.62 90 VAL A N 1
ATOM 743 C CA . VAL A 1 90 ? -4.719 2.333 1.273 1.00 85.62 90 VAL A CA 1
ATOM 744 C C . VAL A 1 90 ? -4.086 3.672 0.914 1.00 85.62 90 VAL A C 1
ATOM 746 O O . VAL A 1 90 ? -4.242 4.141 -0.205 1.00 85.62 90 VAL A O 1
ATOM 749 N N . ILE A 1 91 ? -3.371 4.293 1.845 1.00 84.69 91 ILE A N 1
ATOM 750 C CA . ILE A 1 91 ? -2.771 5.621 1.685 1.00 84.69 91 ILE A CA 1
ATOM 751 C C . ILE A 1 91 ? -1.250 5.459 1.789 1.00 84.69 91 ILE A C 1
ATOM 753 O O . ILE A 1 91 ? -0.759 5.128 2.871 1.00 84.69 91 ILE A O 1
ATOM 757 N N . PRO A 1 92 ? -0.480 5.659 0.707 1.00 81.50 92 PRO A N 1
ATOM 758 C CA . PRO A 1 92 ? 0.968 5.574 0.779 1.00 81.50 92 PRO A CA 1
ATOM 759 C C . PRO A 1 92 ? 1.517 6.780 1.538 1.00 81.50 92 PRO A C 1
ATOM 761 O O . PRO A 1 92 ? 1.162 7.918 1.231 1.00 81.50 92 PRO A O 1
ATOM 764 N N . VAL A 1 93 ? 2.368 6.549 2.540 1.00 76.75 93 VAL A N 1
ATOM 765 C CA . VAL A 1 93 ? 2.949 7.642 3.328 1.00 76.75 93 VAL A CA 1
ATOM 766 C C . VAL A 1 93 ? 4.262 8.083 2.684 1.00 76.75 93 VAL A C 1
ATOM 768 O O . VAL A 1 93 ? 5.145 7.246 2.473 1.00 76.75 93 VAL A O 1
ATOM 771 N N . PRO A 1 94 ? 4.441 9.381 2.384 1.00 65.38 94 PRO A N 1
ATOM 772 C CA . PRO A 1 94 ? 5.714 9.886 1.907 1.00 65.38 94 PRO A CA 1
ATOM 773 C C . PRO A 1 94 ? 6.750 9.733 3.017 1.00 65.38 94 PRO A C 1
ATOM 775 O O . PRO A 1 94 ? 6.658 10.342 4.079 1.00 65.38 94 PRO A O 1
ATOM 778 N N . VAL A 1 95 ? 7.764 8.924 2.761 1.00 64.69 95 VAL A N 1
ATOM 779 C CA . VAL A 1 95 ? 8.999 8.882 3.545 1.00 64.69 95 VAL A CA 1
ATOM 780 C C . VAL A 1 95 ? 10.136 9.413 2.674 1.00 64.69 95 VAL A C 1
ATOM 782 O O . VAL A 1 95 ? 9.983 9.523 1.461 1.00 64.69 95 VAL A O 1
ATOM 785 N N . GLY A 1 96 ? 11.269 9.798 3.266 1.00 55.59 96 GLY A N 1
ATOM 786 C CA . GLY A 1 96 ? 12.297 10.594 2.577 1.00 55.59 96 GLY A CA 1
ATOM 787 C C . GLY A 1 96 ? 12.772 10.056 1.215 1.00 55.59 96 GLY A C 1
ATOM 788 O O . GLY A 1 96 ? 13.090 10.855 0.340 1.00 55.59 96 GLY A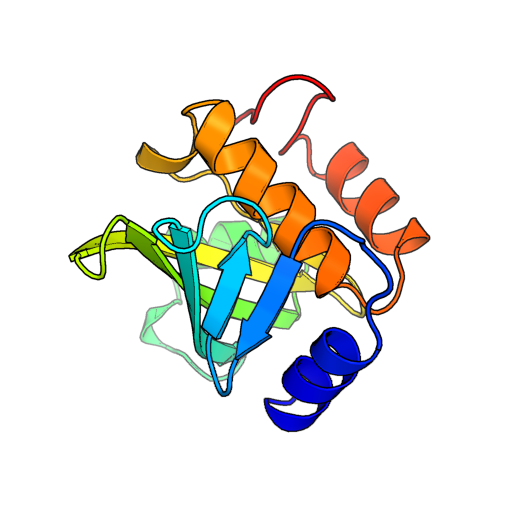 O 1
ATOM 789 N N . ALA A 1 97 ? 12.769 8.737 0.987 1.00 51.91 97 ALA A N 1
ATOM 790 C CA . ALA A 1 97 ? 13.109 8.164 -0.324 1.00 51.91 97 ALA A CA 1
ATOM 791 C C . ALA A 1 97 ? 11.941 8.181 -1.333 1.00 51.91 97 ALA A C 1
ATOM 793 O O . ALA A 1 97 ? 12.167 8.241 -2.539 1.00 51.91 97 ALA A O 1
ATOM 794 N N . ASN A 1 98 ? 10.700 8.209 -0.847 1.00 55.84 98 ASN A N 1
ATOM 795 C CA . ASN A 1 98 ? 9.474 8.215 -1.648 1.00 55.84 98 ASN A CA 1
ATOM 796 C C . ASN A 1 98 ? 9.073 9.614 -2.109 1.00 55.84 98 ASN A C 1
ATOM 798 O O . ASN A 1 98 ? 8.118 9.753 -2.856 1.00 55.84 98 ASN A O 1
ATOM 802 N N . MET A 1 99 ? 9.783 10.662 -1.687 1.00 54.50 99 MET A N 1
ATOM 803 C CA . MET A 1 99 ? 9.560 12.021 -2.195 1.00 54.50 99 MET A CA 1
ATOM 804 C C . MET A 1 99 ? 10.086 12.220 -3.624 1.00 54.50 99 MET A C 1
ATOM 806 O O . MET A 1 99 ? 9.832 13.256 -4.239 1.00 54.50 99 MET A O 1
ATOM 810 N N . ILE A 1 100 ? 10.802 11.240 -4.181 1.00 61.19 100 ILE A N 1
ATOM 811 C CA . ILE A 1 100 ? 11.130 11.219 -5.604 1.00 61.19 100 ILE A CA 1
ATOM 812 C C . ILE A 1 100 ? 9.837 10.922 -6.375 1.00 61.19 100 ILE A C 1
ATOM 814 O O . ILE A 1 100 ? 9.235 9.861 -6.215 1.00 61.19 100 ILE A O 1
ATOM 818 N N . HIS A 1 101 ? 9.423 11.868 -7.220 1.00 58.88 101 HIS A N 1
ATOM 819 C CA . HIS A 1 101 ? 8.124 11.878 -7.903 1.00 58.88 101 HIS A CA 1
ATOM 820 C C . HIS A 1 101 ? 7.748 10.541 -8.568 1.00 58.88 101 HIS A C 1
ATOM 822 O O . HIS A 1 101 ? 6.620 10.072 -8.423 1.00 58.88 101 HIS A O 1
ATOM 828 N N . GLU A 1 102 ? 8.691 9.908 -9.267 1.00 63.72 102 GLU A N 1
ATOM 829 C CA . GLU A 1 102 ? 8.463 8.643 -9.977 1.00 63.72 102 GLU A CA 1
ATOM 830 C C . GLU A 1 102 ? 8.160 7.480 -9.024 1.00 63.72 102 GLU A C 1
ATOM 832 O O . GLU A 1 102 ? 7.260 6.683 -9.289 1.00 63.72 102 GLU A O 1
ATOM 837 N N . PHE A 1 103 ? 8.850 7.414 -7.881 1.00 65.44 103 PHE A N 1
ATOM 838 C CA . PHE A 1 103 ? 8.591 6.395 -6.866 1.00 65.44 103 PHE A CA 1
ATOM 839 C C . PHE A 1 103 ? 7.233 6.618 -6.210 1.00 65.44 103 PHE A C 1
ATOM 841 O O . PHE A 1 103 ? 6.442 5.679 -6.134 1.00 65.44 103 PHE A O 1
ATOM 848 N N . PHE A 1 104 ? 6.909 7.861 -5.836 1.00 70.69 104 PHE A N 1
ATOM 849 C CA . PHE A 1 104 ? 5.609 8.161 -5.236 1.00 70.69 104 PHE A CA 1
ATOM 850 C C . PHE A 1 104 ? 4.437 7.849 -6.163 1.00 70.69 104 PHE A C 1
ATOM 852 O O . PHE A 1 104 ? 3.398 7.371 -5.715 1.00 70.69 104 PHE A O 1
ATOM 859 N N . LYS A 1 105 ? 4.590 8.115 -7.465 1.00 73.69 105 LYS A N 1
ATOM 860 C CA . LYS A 1 105 ? 3.566 7.790 -8.458 1.00 73.69 105 LYS A CA 1
ATOM 861 C C . LYS A 1 105 ? 3.291 6.286 -8.487 1.00 73.69 105 LYS A C 1
ATOM 863 O O . LYS A 1 105 ? 2.132 5.890 -8.418 1.00 73.69 105 LYS A O 1
ATOM 868 N N . ASN A 1 106 ? 4.342 5.466 -8.500 1.00 74.50 106 ASN A N 1
ATOM 869 C CA . ASN A 1 106 ? 4.197 4.013 -8.431 1.00 74.50 106 ASN A CA 1
ATOM 870 C C . ASN A 1 106 ? 3.545 3.573 -7.112 1.00 74.50 106 ASN A C 1
ATOM 872 O O . ASN A 1 106 ? 2.662 2.719 -7.127 1.00 74.50 106 ASN A O 1
ATOM 876 N N . GLU A 1 107 ? 3.922 4.175 -5.977 1.00 78.19 107 GLU A N 1
ATOM 877 C CA . GLU A 1 107 ? 3.276 3.877 -4.692 1.00 78.19 107 GLU A CA 1
ATOM 878 C C . GLU A 1 107 ? 1.786 4.222 -4.706 1.00 78.19 107 GLU A C 1
ATOM 880 O O . GLU A 1 107 ? 0.968 3.435 -4.235 1.00 78.19 107 GLU A O 1
ATOM 885 N N . ARG A 1 108 ? 1.424 5.378 -5.272 1.00 80.38 108 ARG A N 1
ATOM 886 C CA . ARG A 1 108 ? 0.036 5.827 -5.397 1.00 80.38 108 ARG A CA 1
ATOM 887 C C . ARG A 1 108 ? -0.778 4.886 -6.273 1.00 80.38 108 ARG A C 1
ATOM 889 O O . ARG A 1 108 ? -1.864 4.499 -5.853 1.00 80.38 108 ARG A O 1
ATOM 896 N N . ASP A 1 109 ? -0.273 4.523 -7.449 1.00 78.31 109 ASP A N 1
ATOM 897 C CA . ASP A 1 109 ? -0.980 3.638 -8.381 1.00 78.31 109 ASP A CA 1
ATOM 898 C C . ASP A 1 109 ? -1.244 2.272 -7.727 1.00 78.31 109 ASP A C 1
ATOM 900 O O . ASP A 1 109 ? -2.365 1.759 -7.752 1.00 78.31 109 ASP A O 1
ATOM 904 N N . ILE A 1 110 ? -0.247 1.722 -7.026 1.00 79.00 110 ILE A N 1
ATOM 905 C CA . ILE A 1 110 ? -0.401 0.447 -6.320 1.00 79.00 110 ILE A CA 1
ATOM 906 C C . ILE A 1 110 ? -1.338 0.589 -5.113 1.00 79.00 110 ILE A C 1
ATOM 908 O O . ILE A 1 110 ? -2.226 -0.240 -4.935 1.00 79.00 110 ILE A O 1
ATOM 912 N N . ALA A 1 111 ? -1.209 1.631 -4.294 1.00 82.50 111 ALA A N 1
ATOM 913 C CA . ALA A 1 111 ? -2.118 1.865 -3.171 1.00 82.50 111 ALA A CA 1
ATOM 914 C C . ALA A 1 111 ? -3.577 2.013 -3.635 1.00 82.50 111 ALA A C 1
ATOM 916 O O . ALA A 1 111 ? -4.506 1.491 -3.012 1.00 82.50 111 ALA A O 1
ATOM 917 N N . ALA A 1 112 ? -3.788 2.655 -4.779 1.00 82.50 112 ALA A N 1
ATOM 918 C CA . ALA A 1 112 ? -5.103 2.788 -5.370 1.00 82.50 112 ALA A CA 1
ATOM 919 C C . ALA A 1 112 ? -5.655 1.448 -5.881 1.00 82.50 112 ALA A C 1
ATOM 921 O O . ALA A 1 112 ? -6.842 1.176 -5.713 1.00 82.50 112 ALA A O 1
ATOM 922 N N . LEU A 1 113 ? -4.789 0.595 -6.438 1.00 78.38 113 LEU A N 1
ATOM 923 C CA . LEU A 1 113 ? -5.093 -0.790 -6.807 1.00 78.38 113 LEU A CA 1
ATOM 924 C C . LEU A 1 113 ? -5.458 -1.657 -5.589 1.00 78.38 113 LEU A C 1
ATOM 926 O O . LEU A 1 113 ? -6.318 -2.528 -5.689 1.00 78.38 113 LEU A O 1
ATOM 930 N N . LEU A 1 114 ? -4.826 -1.418 -4.438 1.00 77.25 114 LEU A N 1
ATOM 931 C CA . LEU A 1 114 ? -5.099 -2.128 -3.181 1.00 77.25 114 LEU A CA 1
ATOM 932 C C . LEU A 1 114 ? -6.301 -1.588 -2.406 1.00 77.25 114 LEU A C 1
ATOM 934 O O . LEU A 1 114 ? -6.751 -2.212 -1.443 1.00 77.25 114 LEU A O 1
ATOM 938 N N . SER A 1 115 ? -6.821 -0.434 -2.805 1.00 80.38 115 SER A N 1
ATOM 939 C CA . SER A 1 115 ? -8.003 0.151 -2.194 1.00 80.38 115 SER A CA 1
ATOM 940 C C . SER A 1 115 ? -9.249 -0.518 -2.761 1.00 80.38 115 SER A C 1
ATOM 942 O O . SER A 1 115 ? -9.519 -0.457 -3.957 1.00 80.38 115 SER A O 1
ATOM 944 N N . SER A 1 116 ? -10.042 -1.143 -1.892 1.00 76.25 116 SER A N 1
ATOM 945 C CA . SER A 1 116 ? -11.309 -1.769 -2.302 1.00 76.25 116 SER A CA 1
ATOM 946 C C . SER A 1 116 ? -12.375 -0.746 -2.715 1.00 76.25 116 SER A C 1
ATOM 948 O O . SER A 1 116 ? -13.318 -1.098 -3.421 1.00 76.25 116 SER A O 1
ATOM 950 N N . ASP A 1 117 ? -12.206 0.518 -2.317 1.00 82.69 117 ASP A N 1
ATOM 951 C CA . ASP A 1 117 ? -13.025 1.652 -2.737 1.00 82.69 117 ASP A CA 1
ATOM 952 C C . ASP A 1 117 ? -12.138 2.764 -3.316 1.00 82.69 117 ASP A C 1
ATOM 954 O O . ASP A 1 117 ? -11.454 3.499 -2.594 1.00 82.69 117 ASP A O 1
ATOM 958 N N . ARG A 1 118 ? -12.171 2.908 -4.647 1.00 80.81 118 ARG A N 1
ATOM 959 C CA . ARG A 1 118 ? -11.374 3.914 -5.359 1.00 80.81 118 ARG A CA 1
ATOM 960 C C . ARG A 1 118 ? -11.833 5.343 -5.069 1.00 80.81 118 ARG A C 1
ATOM 962 O O . ARG A 1 118 ? -11.002 6.245 -4.999 1.00 80.81 118 ARG A O 1
ATOM 969 N N . SER A 1 119 ? -13.131 5.575 -4.886 1.00 83.12 119 SER A N 1
ATOM 970 C CA . SER A 1 119 ? -13.642 6.911 -4.559 1.00 83.12 119 SER A CA 1
ATOM 971 C C . SER A 1 119 ? -13.212 7.334 -3.159 1.00 83.12 119 SER A C 1
ATOM 973 O O . SER A 1 119 ? -12.843 8.493 -2.953 1.00 83.12 119 SER A O 1
ATOM 975 N N . ARG A 1 120 ? -13.196 6.394 -2.207 1.00 85.06 120 ARG A N 1
ATOM 976 C CA . ARG A 1 120 ? -12.675 6.651 -0.865 1.00 85.06 120 ARG A CA 1
ATOM 977 C C . ARG A 1 120 ? -11.176 6.921 -0.886 1.00 85.06 120 ARG A C 1
ATOM 979 O O . A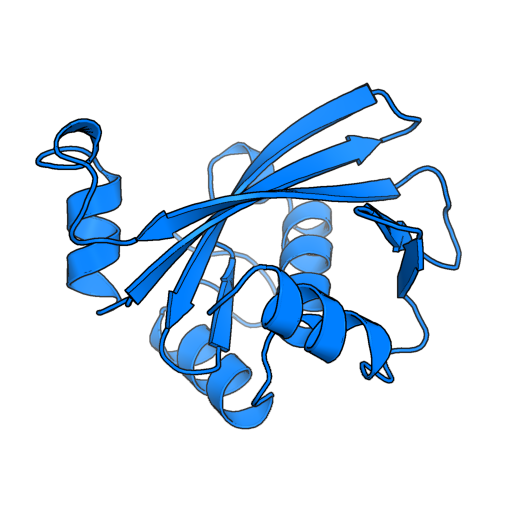RG A 1 120 ? -10.759 7.904 -0.283 1.00 85.06 120 ARG A O 1
ATOM 986 N N . PHE A 1 121 ? -10.401 6.128 -1.627 1.00 87.00 121 PHE A N 1
ATOM 987 C CA . PHE A 1 121 ? -8.971 6.370 -1.834 1.00 87.00 121 PHE A CA 1
ATOM 988 C C . PHE A 1 121 ? -8.684 7.800 -2.310 1.00 87.00 121 PHE A C 1
ATOM 990 O O . PHE A 1 121 ? -7.937 8.526 -1.659 1.00 87.00 121 PHE A O 1
ATOM 997 N N . GLU A 1 122 ? -9.321 8.248 -3.398 1.00 83.44 122 GLU A N 1
ATOM 998 C CA . GLU A 1 122 ? -9.076 9.595 -3.935 1.00 83.44 122 GLU A CA 1
ATOM 999 C C . GLU A 1 122 ? -9.483 10.701 -2.943 1.00 83.44 122 GLU A C 1
ATOM 1001 O O . GLU A 1 122 ? -8.845 11.754 -2.895 1.00 83.44 122 GLU A O 1
ATOM 1006 N N . ASN A 1 123 ? -10.525 10.476 -2.134 1.00 86.75 123 ASN A N 1
ATOM 1007 C CA . ASN A 1 123 ? -10.926 11.415 -1.085 1.00 86.75 123 ASN A CA 1
ATOM 1008 C C . ASN A 1 123 ? -9.893 11.487 0.048 1.00 86.75 123 ASN A C 1
ATOM 1010 O O . ASN A 1 123 ? -9.528 12.588 0.459 1.00 86.75 123 ASN A O 1
ATOM 1014 N N . GLU A 1 124 ? -9.394 10.347 0.532 1.00 86.06 124 GLU A N 1
ATOM 1015 C CA . GLU A 1 124 ? -8.360 10.324 1.574 1.00 86.06 124 GLU A CA 1
ATOM 1016 C C . GLU A 1 124 ? -7.050 10.946 1.065 1.00 86.06 124 GLU A C 1
ATOM 1018 O O . GLU A 1 124 ? -6.452 11.750 1.774 1.00 86.06 124 GLU A O 1
ATOM 1023 N N . MET A 1 125 ? -6.637 10.689 -0.183 1.00 81.12 125 MET A N 1
ATOM 1024 C CA . MET A 1 125 ? -5.440 11.312 -0.775 1.00 81.12 125 MET A CA 1
ATOM 1025 C C . MET A 1 125 ? -5.543 12.843 -0.865 1.00 81.12 125 MET A C 1
ATOM 1027 O O . MET A 1 125 ? -4.567 13.542 -0.600 1.00 81.12 125 MET A O 1
ATOM 1031 N N . LYS A 1 126 ? -6.725 13.382 -1.198 1.00 78.56 126 LYS A N 1
ATOM 1032 C CA . LYS A 1 126 ? -6.962 14.837 -1.228 1.00 78.56 126 LYS A CA 1
ATOM 1033 C C . LYS A 1 126 ? -6.971 15.452 0.169 1.00 78.56 126 LYS A C 1
ATOM 1035 O O . LYS A 1 126 ? -6.415 16.529 0.372 1.00 78.56 126 LYS A O 1
ATOM 1040 N N . ASN A 1 127 ? -7.615 14.782 1.122 1.00 76.31 127 ASN A N 1
ATOM 1041 C CA . ASN A 1 127 ? -7.802 15.306 2.475 1.00 76.31 127 ASN A CA 1
ATOM 1042 C C . ASN A 1 127 ? -6.541 15.184 3.331 1.00 76.31 127 ASN A C 1
ATOM 1044 O O . ASN A 1 127 ? -6.298 16.037 4.181 1.00 76.31 127 ASN A O 1
ATOM 1048 N N . SER A 1 128 ? -5.730 14.157 3.080 1.00 70.94 128 SER A N 1
ATOM 1049 C CA . SER A 1 128 ? -4.481 13.920 3.798 1.00 70.94 128 SER A CA 1
ATOM 1050 C C . SER A 1 128 ? -3.387 14.931 3.471 1.00 70.94 128 SER A C 1
ATOM 1052 O O . SER A 1 128 ? -2.388 14.971 4.170 1.00 70.94 128 SER A O 1
ATOM 1054 N N . LYS A 1 129 ? -3.540 15.736 2.405 1.00 67.81 129 LYS A N 1
ATOM 1055 C CA . LYS A 1 129 ? -2.492 16.619 1.847 1.00 67.81 129 LYS A CA 1
ATOM 1056 C C . LYS A 1 129 ? -1.193 15.901 1.471 1.00 67.81 129 LYS A C 1
ATOM 1058 O O . LYS A 1 129 ? -0.273 16.548 0.992 1.00 67.81 129 LYS A O 1
ATOM 1063 N N . VAL A 1 130 ? -1.159 14.579 1.591 1.00 67.38 130 VAL A N 1
ATOM 1064 C CA . VAL A 1 130 ? -0.048 13.704 1.224 1.00 67.38 130 VAL A CA 1
ATOM 1065 C C . VAL A 1 130 ? 0.281 13.824 -0.261 1.00 67.38 130 VAL A C 1
ATOM 1067 O O . VAL A 1 130 ? 1.420 13.604 -0.663 1.00 67.38 130 VAL A O 1
ATOM 1070 N N . TYR A 1 131 ? -0.698 14.195 -1.090 1.00 63.03 131 TYR A N 1
ATOM 1071 C CA . TYR A 1 131 ? -0.526 14.319 -2.528 1.00 63.03 131 TYR A CA 1
ATOM 1072 C C . TYR A 1 131 ? -1.308 15.494 -3.110 1.00 63.03 131 TYR A C 1
ATOM 1074 O O . TYR A 1 131 ? -2.515 15.621 -2.909 1.00 63.03 131 TYR A O 1
ATOM 1082 N N . THR A 1 132 ? -0.631 16.328 -3.897 1.00 60.25 132 THR A N 1
ATOM 1083 C CA . THR A 1 132 ? -1.229 17.518 -4.528 1.00 60.25 132 THR A CA 1
ATOM 1084 C C . THR A 1 132 ? -1.672 17.308 -5.973 1.00 60.25 132 THR A C 1
ATOM 1086 O O . THR A 1 132 ? -2.060 18.268 -6.630 1.00 60.25 132 THR A O 1
ATOM 1089 N N . GLY A 1 133 ? -1.639 16.081 -6.494 1.00 59.53 133 GLY A N 1
ATOM 1090 C CA . GLY A 1 133 ? -1.906 15.816 -7.914 1.00 59.53 133 GLY A CA 1
ATOM 1091 C C . GLY A 1 133 ? -0.633 15.612 -8.730 1.00 59.53 133 GLY A C 1
ATOM 1092 O O . GLY A 1 133 ? -0.617 14.752 -9.601 1.00 59.53 133 GLY A O 1
ATOM 1093 N N . ASP A 1 134 ? 0.441 16.324 -8.381 1.00 55.78 134 ASP A N 1
ATOM 1094 C CA . ASP A 1 134 ? 1.708 16.299 -9.125 1.00 55.78 134 ASP A CA 1
ATOM 1095 C C . ASP A 1 134 ? 2.923 15.964 -8.248 1.00 55.78 134 ASP A C 1
ATOM 1097 O O . ASP A 1 134 ? 4.003 15.711 -8.769 1.00 55.78 134 ASP A O 1
ATOM 1101 N N . ALA A 1 135 ? 2.799 15.935 -6.919 1.00 57.56 135 ALA A N 1
ATOM 1102 C CA . ALA A 1 135 ? 3.897 15.562 -6.027 1.00 57.56 135 ALA A CA 1
ATOM 1103 C C . ALA A 1 135 ? 3.385 15.112 -4.655 1.00 57.56 135 ALA A C 1
ATOM 1105 O O . ALA A 1 135 ? 2.283 15.479 -4.239 1.00 57.56 135 ALA A O 1
ATOM 1106 N N . ALA A 1 136 ? 4.211 14.334 -3.954 1.00 58.09 136 ALA A N 1
ATOM 1107 C CA . ALA A 1 136 ? 4.033 14.089 -2.532 1.00 58.09 136 ALA A CA 1
ATOM 1108 C C . ALA A 1 136 ? 4.357 15.357 -1.732 1.00 58.09 136 ALA A C 1
ATOM 1110 O O . ALA A 1 136 ? 5.320 16.057 -2.060 1.00 58.09 136 ALA A O 1
ATOM 1111 N N . VAL A 1 137 ? 3.587 15.644 -0.684 1.00 59.69 137 VAL A N 1
ATOM 1112 C CA . VAL A 1 137 ? 3.832 16.780 0.219 1.00 59.69 137 VAL A CA 1
ATOM 1113 C C . VAL A 1 137 ? 3.890 16.275 1.662 1.00 59.69 137 VAL A C 1
ATOM 1115 O O . VAL A 1 137 ? 3.171 15.343 2.016 1.00 59.69 137 VAL A O 1
ATOM 1118 N N . LEU A 1 138 ? 4.810 16.855 2.442 1.00 55.09 138 LEU A N 1
ATOM 1119 C CA . LEU A 1 138 ? 4.985 16.613 3.879 1.00 55.09 138 LEU A CA 1
ATOM 1120 C C . LEU A 1 138 ? 3.959 17.397 4.700 1.00 55.09 138 LEU A C 1
ATOM 1122 O O . LEU A 1 138 ? 3.779 18.603 4.404 1.00 55.09 138 LEU A O 1
#

Sequence (138 aa):
MTEGELRKIIKNSTEDSWIVQNDRIVYKNDLSVSVTLGSLIPRQKDEHLKGSQWDNTFNEYECNELITVEFRWNDQVGYPSNWLYKDTAVIPVPVGANMIHEFFKNERDIAALLSSDRSRFENEMKNSKVYTGDAAVL

Organism: NCBI:txid1890302

Radius of gyration: 14.15 Å; chains: 1; bounding box: 31×32×41 Å

Secondary structure (DSSP, 8-state):
--HHHHHHHHHH---TTEEEETTEEEETTEEEEEEEEEEEEETTT-TTTTTSHHHHHHHHHT-SEEEEEEEEETTEEEEEEEEEEETTEEEEPP-TTTTSHHHHHHHHHHHHHH-S-HHHHHHHHHHT-SB-SSSB--

Foldseek 3Di:
DDPVLLVVLLVPFPDPQWDDDPQWIAGPVARQKIKGWDDKAFPPPDPVCVPPPVVVVCVVLVFGIKIWMFIGGNNHGPDIWIWTHHDQFIGTADDPVCQPQVNVVVVLVVRCSSRPDNVVHVVSCVVVCLDDPRTGDD